Protein AF-A0A2A8S5X3-F1 (afdb_monomer_lite)

pLDDT: mean 80.09, std 14.75, range [42.84, 94.88]

Radius of gyration: 16.17 Å; chains: 1; bounding box: 40×36×35 Å

Foldseek 3Di:
DDPPPPPPPDPPDPDDDDQADDPDDPDDPVVVVVVVQVVQVVVVHGDDDDDDDDDPVVRVVSVVVVVVVVPD

Sequence (72 aa):
MVRKNFKMFVPRYRTISINGAVLDVDISHDEFVDELIEWVESKGWAFLGLTEEITEEEAKKILMDLFEDEEE

Secondary structure (DSSP, 8-state):
-----------S-------S---S-SS-HHHHHHHHHHHHHHTT-----------HHHHHHHHHHHHHTT--

Structure (mmCIF, N/CA/C/O backbone):
data_AF-A0A2A8S5X3-F1
#
_entry.id   AF-A0A2A8S5X3-F1
#
loop_
_atom_site.group_PDB
_atom_site.id
_atom_site.type_symbol
_atom_site.label_atom_id
_atom_site.label_alt_id
_atom_site.label_comp_id
_atom_site.label_asym_id
_atom_site.label_entity_id
_atom_site.label_seq_id
_atom_site.pdbx_PDB_ins_code
_atom_site.Cartn_x
_atom_site.Cartn_y
_atom_site.Cartn_z
_atom_site.occupancy
_atom_site.B_iso_or_equiv
_atom_site.auth_seq_id
_atom_site.auth_comp_id
_atom_site.auth_asym_id
_atom_site.auth_atom_id
_atom_site.pdbx_PDB_model_num
ATOM 1 N N . MET A 1 1 ? -9.444 -30.886 14.281 1.00 44.78 1 MET A N 1
ATOM 2 C CA . MET A 1 1 ? -8.619 -29.739 13.841 1.00 44.78 1 MET A CA 1
ATOM 3 C C . MET A 1 1 ? -8.598 -28.727 14.982 1.00 44.78 1 MET A C 1
ATOM 5 O O . MET A 1 1 ? -9.637 -28.162 15.296 1.00 44.78 1 MET A O 1
ATOM 9 N N . VAL A 1 2 ? -7.487 -28.614 15.713 1.00 42.84 2 VAL A N 1
ATOM 10 C CA . VAL A 1 2 ? -7.406 -27.782 16.928 1.00 42.84 2 VAL A CA 1
ATOM 11 C C . VAL A 1 2 ? -7.116 -26.343 16.503 1.00 42.84 2 VAL A C 1
ATOM 13 O O . VAL A 1 2 ? -6.070 -26.083 15.913 1.00 42.84 2 VAL A O 1
ATOM 16 N N . ARG A 1 3 ? -8.042 -25.411 16.765 1.00 55.66 3 ARG A N 1
ATOM 17 C CA . ARG A 1 3 ? -7.800 -23.973 16.575 1.00 55.66 3 ARG A CA 1
ATOM 18 C C . ARG A 1 3 ? -6.719 -23.545 17.570 1.00 55.66 3 ARG A C 1
ATOM 20 O O . ARG A 1 3 ? -6.977 -23.469 18.7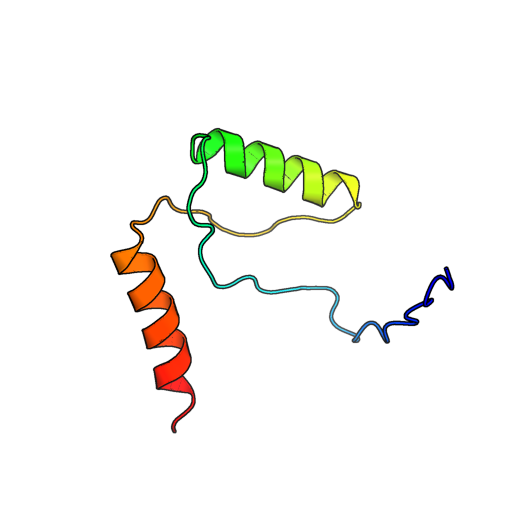68 1.00 55.66 3 ARG A O 1
ATOM 27 N N . LYS A 1 4 ? -5.495 -23.315 17.087 1.00 51.59 4 LYS A N 1
ATOM 28 C CA . LYS A 1 4 ? -4.434 -22.690 17.882 1.00 51.59 4 LYS A CA 1
ATOM 29 C C . LYS A 1 4 ? -4.837 -21.236 18.129 1.00 51.59 4 LYS A C 1
ATOM 31 O O . LYS A 1 4 ? -4.739 -20.407 17.233 1.00 51.59 4 LYS A O 1
ATOM 36 N N . ASN A 1 5 ? -5.308 -20.937 19.338 1.00 53.75 5 ASN A N 1
ATOM 37 C CA . ASN A 1 5 ? -5.434 -19.562 19.808 1.00 53.75 5 ASN A CA 1
ATOM 38 C C . ASN A 1 5 ? -4.024 -19.023 20.048 1.00 53.75 5 ASN A C 1
ATOM 40 O O . ASN A 1 5 ? -3.443 -19.226 21.116 1.00 53.75 5 ASN A O 1
ATOM 44 N N . PHE A 1 6 ? -3.466 -18.346 19.050 1.00 56.88 6 PHE A N 1
ATOM 45 C CA . PHE A 1 6 ? -2.300 -17.508 19.266 1.00 56.88 6 PHE A CA 1
ATOM 46 C C . PHE A 1 6 ? -2.743 -16.327 20.133 1.00 56.88 6 PHE A C 1
ATOM 48 O O . PHE A 1 6 ? -3.315 -15.357 19.645 1.00 56.88 6 PHE A O 1
ATOM 55 N N . LYS A 1 7 ? -2.493 -16.402 21.444 1.00 53.78 7 LYS A N 1
ATOM 56 C CA . LYS A 1 7 ? -2.363 -15.196 22.268 1.00 53.78 7 LYS A CA 1
ATOM 57 C C . LYS A 1 7 ? -1.081 -14.499 21.811 1.00 53.78 7 LYS A C 1
ATOM 59 O O . LYS A 1 7 ? -0.035 -14.665 22.429 1.00 53.78 7 LYS A O 1
ATOM 64 N N . MET A 1 8 ? -1.140 -13.799 20.679 1.00 59.78 8 MET A N 1
ATOM 65 C CA . MET A 1 8 ? -0.049 -12.923 20.275 1.00 59.78 8 MET A CA 1
ATOM 66 C C . MET A 1 8 ? 0.039 -11.812 21.314 1.00 59.78 8 MET A C 1
ATOM 68 O O . MET A 1 8 ? -0.912 -11.065 21.543 1.00 59.78 8 MET A O 1
ATOM 72 N N . PHE A 1 9 ? 1.177 -11.763 21.994 1.00 57.47 9 PHE A N 1
ATOM 73 C CA . PHE A 1 9 ? 1.592 -10.621 22.782 1.00 57.47 9 PHE A CA 1
ATOM 74 C C . PHE A 1 9 ? 1.659 -9.429 21.825 1.00 57.47 9 PHE A C 1
ATOM 76 O O . PHE A 1 9 ? 2.554 -9.375 20.990 1.00 57.47 9 PHE A O 1
ATOM 83 N N . VAL A 1 10 ? 0.673 -8.531 21.877 1.00 58.88 10 VAL A N 1
ATOM 84 C CA . VAL A 1 10 ? 0.690 -7.313 21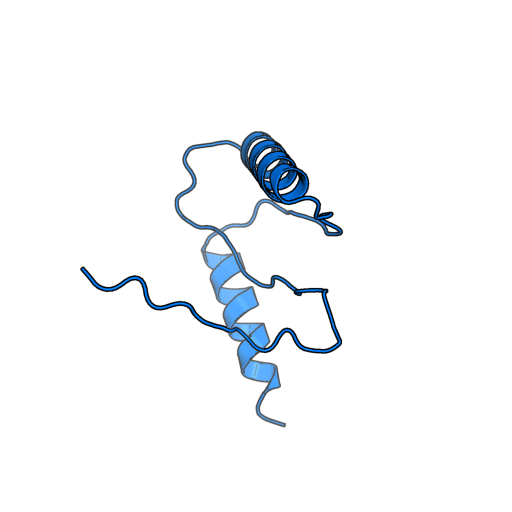.062 1.00 58.88 10 VAL A CA 1
ATOM 85 C C . VAL A 1 10 ? 1.724 -6.383 21.705 1.00 58.88 10 VAL A C 1
ATOM 87 O O . VAL A 1 10 ? 1.523 -5.995 22.862 1.00 58.88 10 VAL A O 1
ATOM 90 N N . PRO A 1 11 ? 2.840 -6.053 21.031 1.00 59.09 11 PRO A N 1
ATOM 91 C CA . PRO A 1 11 ? 3.807 -5.090 21.547 1.00 59.09 11 PRO A CA 1
ATOM 92 C C . PRO A 1 11 ? 3.121 -3.748 21.849 1.00 59.09 11 PRO A C 1
ATOM 94 O O . PRO A 1 11 ? 2.038 -3.458 21.342 1.00 59.09 11 PRO A O 1
ATOM 97 N N . ARG A 1 12 ? 3.748 -2.886 22.663 1.00 63.38 12 ARG A N 1
ATOM 98 C CA . ARG A 1 12 ? 3.205 -1.539 22.957 1.00 63.38 12 ARG A CA 1
ATOM 99 C C . ARG A 1 12 ? 2.951 -0.702 21.694 1.00 63.38 12 ARG A C 1
ATOM 101 O O . ARG A 1 12 ? 2.112 0.193 21.730 1.00 63.38 12 ARG A O 1
ATOM 108 N N . TYR A 1 13 ? 3.648 -1.006 20.603 1.00 68.56 13 TYR A N 1
ATOM 109 C CA . TYR A 1 13 ? 3.478 -0.362 19.308 1.00 68.56 13 TYR A CA 1
ATOM 110 C C . TYR A 1 13 ? 2.430 -1.116 18.482 1.00 68.56 13 TYR A C 1
ATOM 112 O O . TYR A 1 13 ? 2.554 -2.315 18.250 1.00 68.56 13 TYR A O 1
ATOM 120 N N . ARG A 1 14 ? 1.382 -0.398 18.061 1.00 79.19 14 ARG A N 1
ATOM 121 C CA . ARG A 1 14 ? 0.288 -0.904 17.209 1.00 79.19 14 ARG A CA 1
ATOM 122 C C . ARG A 1 14 ? 0.470 -0.544 15.729 1.00 79.19 14 ARG A C 1
ATOM 124 O O . ARG A 1 14 ? -0.467 -0.687 14.955 1.00 79.19 14 ARG A O 1
ATOM 131 N N . THR A 1 15 ? 1.650 -0.058 15.361 1.00 81.06 15 THR A N 1
ATOM 132 C CA . THR A 1 15 ? 1.978 0.389 14.006 1.00 81.06 15 THR A CA 1
ATOM 133 C C . THR A 1 15 ? 2.921 -0.619 13.369 1.00 81.06 15 THR A C 1
ATOM 135 O O . THR A 1 15 ? 3.904 -1.013 13.995 1.00 81.06 15 THR A O 1
ATOM 138 N N . ILE A 1 16 ? 2.615 -1.030 12.140 1.00 82.19 16 ILE A N 1
ATOM 139 C CA . ILE A 1 16 ? 3.425 -1.950 11.339 1.00 82.19 16 ILE A CA 1
ATOM 140 C C . ILE A 1 16 ? 3.955 -1.158 10.141 1.00 82.19 16 ILE A C 1
ATOM 142 O O . ILE A 1 16 ? 3.170 -0.524 9.441 1.00 82.19 16 ILE A O 1
ATOM 146 N N . SER A 1 17 ? 5.272 -1.177 9.931 1.00 83.69 17 SER A N 1
ATOM 147 C CA . SER A 1 17 ? 5.893 -0.685 8.697 1.00 83.69 17 SER A CA 1
ATOM 148 C C . SER A 1 17 ? 5.892 -1.817 7.671 1.00 83.69 17 SER A C 1
ATOM 150 O O . SER A 1 17 ? 6.223 -2.954 8.011 1.00 83.69 17 SER A O 1
ATOM 152 N N . ILE A 1 18 ? 5.472 -1.513 6.445 1.00 83.94 18 ILE A N 1
ATOM 153 C CA . ILE A 1 18 ? 5.438 -2.453 5.326 1.00 83.94 18 ILE A CA 1
ATOM 154 C C . ILE A 1 18 ? 6.500 -1.985 4.334 1.00 83.94 18 ILE A C 1
ATOM 156 O O . ILE A 1 18 ? 6.360 -0.907 3.768 1.00 83.94 18 ILE A O 1
ATOM 160 N N . ASN A 1 19 ? 7.548 -2.788 4.148 1.00 83.38 19 ASN A N 1
ATOM 161 C CA . ASN A 1 19 ? 8.579 -2.573 3.135 1.00 83.38 19 ASN A CA 1
ATOM 162 C C . ASN A 1 19 ? 8.608 -3.810 2.236 1.00 83.38 19 ASN A C 1
ATOM 164 O O . ASN A 1 19 ? 8.831 -4.919 2.725 1.00 83.38 19 ASN A O 1
ATOM 168 N N . GLY A 1 20 ? 8.326 -3.634 0.949 1.00 83.44 20 GLY A N 1
ATOM 169 C CA . GLY A 1 20 ? 8.282 -4.726 -0.017 1.00 83.44 20 GLY A CA 1
ATOM 170 C C . GLY A 1 20 ? 7.393 -4.407 -1.213 1.00 83.44 20 GLY A C 1
ATOM 171 O O . GLY A 1 20 ? 6.796 -3.336 -1.285 1.00 83.44 20 GLY A O 1
ATOM 172 N N . ALA A 1 21 ? 7.301 -5.365 -2.130 1.00 87.75 21 ALA A N 1
ATOM 173 C CA . ALA A 1 21 ? 6.475 -5.281 -3.326 1.00 87.75 21 ALA A CA 1
ATOM 174 C C . ALA A 1 21 ? 5.526 -6.480 -3.404 1.00 87.75 21 ALA A C 1
ATOM 176 O O . ALA A 1 21 ? 5.866 -7.580 -2.958 1.00 87.75 21 ALA A O 1
ATOM 177 N N . VAL A 1 22 ? 4.350 -6.268 -3.990 1.00 88.12 22 VAL A N 1
ATOM 178 C CA . VAL A 1 22 ? 3.429 -7.346 -4.360 1.00 88.12 22 VAL A CA 1
ATOM 179 C C . VAL A 1 22 ? 3.670 -7.662 -5.832 1.00 88.12 22 VAL A C 1
ATOM 181 O O . VAL A 1 22 ? 3.632 -6.766 -6.668 1.00 88.12 22 VAL A O 1
ATOM 184 N N . LEU A 1 23 ? 3.971 -8.923 -6.134 1.00 87.56 23 LEU A N 1
ATOM 185 C CA . LEU A 1 23 ? 4.268 -9.389 -7.489 1.00 87.56 23 LEU A CA 1
ATOM 186 C C . LEU A 1 23 ? 3.060 -10.125 -8.077 1.00 87.56 23 LEU A C 1
ATOM 188 O O . LEU A 1 23 ? 2.225 -10.632 -7.329 1.00 87.56 23 LEU A O 1
ATOM 192 N N . ASP A 1 24 ? 3.013 -10.205 -9.409 1.00 87.94 24 ASP A N 1
ATOM 193 C CA . ASP A 1 24 ? 2.010 -10.964 -10.172 1.00 87.94 24 ASP A CA 1
ATOM 194 C C . ASP A 1 24 ? 0.554 -10.545 -9.899 1.00 87.94 24 ASP A C 1
ATOM 196 O O . ASP A 1 24 ? -0.352 -11.376 -9.823 1.00 87.94 24 ASP A O 1
ATOM 200 N N . VAL A 1 25 ? 0.330 -9.239 -9.747 1.00 86.38 25 VAL A N 1
ATOM 201 C CA . VAL A 1 25 ? -1.000 -8.649 -9.564 1.00 86.38 25 VAL A CA 1
ATOM 202 C C . VAL A 1 25 ? -1.700 -8.536 -10.924 1.00 86.38 25 VAL A C 1
ATOM 204 O O . VAL A 1 25 ? -1.121 -8.032 -11.884 1.00 86.38 25 VAL A O 1
ATOM 207 N N . ASP A 1 26 ? -2.940 -9.020 -11.020 1.00 91.25 26 ASP A N 1
ATOM 208 C CA . ASP A 1 26 ? -3.762 -9.017 -12.241 1.00 91.25 26 ASP A CA 1
ATOM 209 C C . ASP A 1 26 ? -4.717 -7.813 -12.351 1.00 91.25 26 ASP A C 1
ATOM 211 O O . ASP A 1 26 ? -5.521 -7.734 -13.282 1.00 91.25 26 ASP A O 1
ATOM 215 N N . ILE A 1 27 ? -4.591 -6.865 -11.424 1.00 91.12 27 ILE A N 1
ATOM 216 C CA . ILE A 1 27 ? -5.351 -5.613 -11.339 1.00 91.12 27 ILE A CA 1
ATOM 217 C C . ILE A 1 27 ? -4.420 -4.401 -11.452 1.00 91.12 27 ILE A C 1
ATOM 219 O O . ILE A 1 27 ? -3.202 -4.516 -11.298 1.00 91.12 27 ILE A O 1
ATOM 223 N N . SER A 1 28 ? -4.985 -3.229 -11.741 1.00 90.38 28 SER A N 1
ATOM 224 C CA . SER A 1 28 ? -4.208 -1.986 -11.788 1.00 90.38 28 SER A CA 1
ATOM 225 C C . SER A 1 28 ? -3.741 -1.538 -10.398 1.00 90.38 28 SER A C 1
ATOM 227 O O . SER A 1 28 ? -4.312 -1.926 -9.377 1.00 90.38 28 SER A O 1
ATOM 229 N N . HIS A 1 29 ? -2.714 -0.682 -10.359 1.00 90.62 29 HIS A N 1
ATOM 230 C CA . HIS A 1 29 ? -2.220 -0.081 -9.118 1.00 90.62 29 HIS A CA 1
ATOM 231 C C . HIS A 1 29 ? -3.343 0.588 -8.306 1.00 90.62 29 HIS A C 1
ATOM 233 O O . HIS A 1 29 ? -3.451 0.354 -7.106 1.00 90.62 29 HIS A O 1
ATOM 239 N N . ASP A 1 30 ? -4.211 1.364 -8.957 1.00 91.19 30 ASP A N 1
ATOM 240 C CA . ASP A 1 30 ? -5.298 2.077 -8.276 1.00 91.19 30 ASP A CA 1
ATOM 241 C C . ASP A 1 30 ? -6.342 1.108 -7.693 1.00 91.19 30 ASP A C 1
ATOM 243 O O . ASP A 1 30 ? -6.730 1.254 -6.536 1.00 91.19 30 ASP A O 1
ATOM 247 N N . GLU A 1 31 ? -6.729 0.066 -8.442 1.00 93.12 31 GLU A N 1
ATOM 248 C CA . GLU A 1 31 ? -7.634 -0.983 -7.943 1.00 93.12 31 GLU A CA 1
ATOM 249 C C . GLU A 1 31 ? -7.039 -1.717 -6.736 1.00 93.12 31 GLU A C 1
ATOM 251 O O . GLU A 1 31 ? -7.732 -1.959 -5.747 1.00 93.12 31 GLU A O 1
ATOM 256 N N . PHE A 1 32 ? -5.741 -2.027 -6.779 1.00 92.62 32 PHE A N 1
ATOM 257 C CA . PHE A 1 32 ? -5.049 -2.652 -5.655 1.00 92.62 32 PHE A CA 1
ATOM 258 C C . PHE A 1 32 ? -5.060 -1.761 -4.409 1.00 92.62 32 PHE A C 1
ATOM 260 O O . PHE A 1 32 ? -5.289 -2.249 -3.301 1.00 92.62 32 PHE A O 1
ATOM 267 N N . VAL A 1 33 ? -4.808 -0.461 -4.572 1.00 91.56 33 VAL A N 1
ATOM 268 C CA . VAL A 1 33 ? -4.790 0.496 -3.459 1.00 91.56 33 VAL A CA 1
ATOM 269 C C . VAL A 1 33 ? -6.170 0.627 -2.830 1.00 91.56 33 VAL A C 1
ATOM 271 O O . VAL A 1 33 ? -6.274 0.598 -1.601 1.00 91.56 33 VAL A O 1
ATOM 274 N N . ASP A 1 34 ? -7.218 0.712 -3.645 1.00 93.25 34 ASP A N 1
ATOM 275 C CA . ASP A 1 34 ? -8.596 0.780 -3.163 1.00 93.25 34 ASP A CA 1
ATOM 276 C C . ASP A 1 34 ? -8.968 -0.483 -2.367 1.00 93.25 34 ASP A C 1
ATOM 278 O O . ASP A 1 34 ? -9.437 -0.381 -1.228 1.00 93.25 34 ASP A O 1
ATOM 282 N N . GLU A 1 35 ? -8.675 -1.677 -2.897 1.00 94.06 35 GLU A N 1
ATOM 283 C CA . GLU A 1 35 ? -8.927 -2.947 -2.200 1.00 94.06 35 GLU A CA 1
ATOM 284 C C . GLU A 1 35 ? -8.110 -3.083 -0.906 1.00 94.06 35 GLU A C 1
ATOM 286 O O . GLU A 1 35 ? -8.614 -3.561 0.120 1.00 94.06 35 GLU A O 1
ATOM 291 N N . LEU A 1 36 ? -6.847 -2.645 -0.923 1.00 92.12 36 LEU A N 1
ATOM 292 C CA . LEU A 1 36 ? -5.978 -2.651 0.250 1.00 92.12 36 LEU A CA 1
ATOM 293 C C . LEU A 1 36 ? -6.543 -1.744 1.347 1.00 92.12 36 LEU A C 1
ATOM 295 O O . LEU A 1 36 ? -6.623 -2.166 2.505 1.00 92.12 36 LEU A O 1
ATOM 299 N N . ILE A 1 37 ? -6.940 -0.517 1.002 1.00 92.38 37 ILE A N 1
ATOM 300 C CA . ILE A 1 37 ? -7.521 0.438 1.950 1.00 92.38 37 ILE A CA 1
ATOM 301 C C . ILE A 1 37 ? -8.825 -0.121 2.520 1.00 92.38 37 ILE A C 1
ATOM 303 O O . ILE A 1 37 ? -8.969 -0.162 3.744 1.00 92.38 37 ILE A O 1
ATOM 307 N N . GLU A 1 38 ? -9.728 -0.629 1.677 1.00 94.88 38 GLU A N 1
ATOM 308 C CA . GLU A 1 38 ? -10.994 -1.213 2.130 1.00 94.88 38 GLU A CA 1
ATOM 309 C C . GLU A 1 38 ? -10.754 -2.379 3.100 1.00 94.88 38 GLU A C 1
ATOM 311 O O . GLU A 1 38 ? -11.372 -2.465 4.170 1.00 94.88 38 GLU A O 1
ATOM 316 N N . TRP A 1 39 ? -9.799 -3.260 2.786 1.00 94.38 39 TRP A N 1
ATOM 317 C CA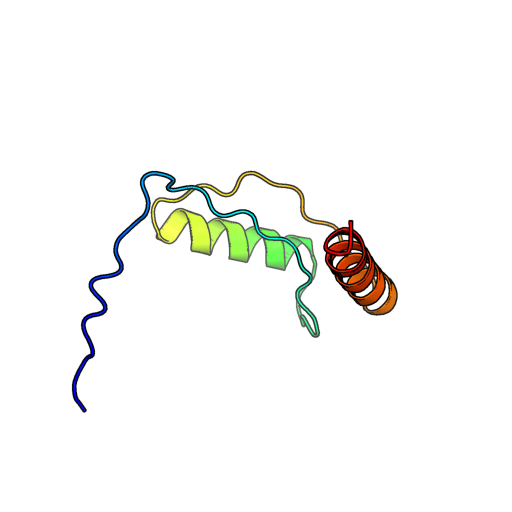 . TRP A 1 39 ? -9.432 -4.356 3.674 1.00 94.38 39 TRP A CA 1
ATOM 318 C C . TRP A 1 39 ? -8.886 -3.854 5.017 1.00 94.38 39 TRP A C 1
ATOM 320 O O . TRP A 1 39 ? -9.313 -4.362 6.062 1.00 94.38 39 TRP A O 1
ATOM 330 N N . VAL A 1 40 ? -7.988 -2.861 5.024 1.00 92.88 40 VAL A N 1
ATOM 331 C CA . VAL A 1 40 ? -7.414 -2.275 6.251 1.00 92.88 40 VAL A CA 1
ATOM 332 C C . VAL A 1 40 ? -8.506 -1.625 7.108 1.00 92.88 40 VAL A C 1
ATOM 334 O O . VAL A 1 40 ? -8.601 -1.895 8.313 1.00 92.88 40 VAL A O 1
ATOM 337 N N . GLU A 1 41 ? -9.375 -0.823 6.499 1.00 92.75 41 GLU A N 1
ATOM 338 C CA . GLU A 1 41 ? -10.475 -0.146 7.187 1.00 92.75 41 GLU A CA 1
ATOM 339 C C . GLU A 1 41 ? -11.517 -1.136 7.723 1.00 92.75 41 GLU A C 1
ATOM 341 O O . GLU A 1 41 ? -12.021 -0.955 8.836 1.00 92.75 41 GLU A O 1
ATOM 346 N N . SER A 1 42 ? -11.762 -2.256 7.028 1.00 94.38 42 SER A N 1
ATOM 347 C CA . SER A 1 42 ? -12.648 -3.332 7.508 1.00 94.38 42 SER A CA 1
ATOM 348 C C . SER A 1 42 ? -12.200 -3.940 8.848 1.00 94.38 42 SER A C 1
ATOM 350 O O . SER A 1 42 ? -12.994 -4.563 9.561 1.00 94.38 42 SER A O 1
ATOM 352 N N . LYS A 1 43 ? -10.920 -3.772 9.213 1.00 92.38 43 LYS A N 1
ATOM 353 C CA . LYS A 1 43 ? -10.343 -4.210 10.494 1.00 92.38 43 LYS A CA 1
ATOM 354 C C . LYS A 1 43 ? -10.331 -3.113 11.560 1.00 92.38 43 LYS A C 1
ATOM 356 O O . LYS A 1 43 ? -9.908 -3.377 12.688 1.00 92.38 43 LYS A O 1
ATOM 361 N N . GLY A 1 44 ? -10.812 -1.913 11.235 1.00 91.38 44 GLY A N 1
ATOM 362 C CA . GLY A 1 44 ? -10.748 -0.734 12.097 1.00 91.38 44 GLY A CA 1
ATOM 363 C C . GLY A 1 44 ? -9.336 -0.156 12.211 1.00 91.38 44 GLY A C 1
ATOM 364 O O . GLY A 1 44 ? -8.998 0.441 13.236 1.00 91.38 44 GLY A O 1
ATOM 365 N N . TRP A 1 45 ? -8.493 -0.392 11.207 1.00 92.94 45 TRP A N 1
ATOM 366 C CA . TRP A 1 45 ? -7.145 0.161 11.110 1.00 92.94 45 TRP A CA 1
ATOM 367 C C . TRP A 1 45 ? -7.119 1.309 10.102 1.00 92.94 45 TRP A C 1
ATOM 369 O O . TRP A 1 45 ? -8.101 1.560 9.412 1.00 92.94 45 TRP A O 1
ATOM 379 N N . ALA A 1 46 ? -5.990 2.007 10.031 1.00 88.88 46 ALA A N 1
ATOM 380 C CA . ALA A 1 46 ? -5.755 3.045 9.040 1.00 88.88 46 ALA A CA 1
ATOM 381 C C . ALA A 1 46 ? -4.433 2.762 8.330 1.00 88.88 46 ALA A C 1
ATOM 383 O O . ALA A 1 46 ? -3.435 2.444 8.985 1.00 88.88 46 ALA A O 1
ATOM 384 N N . PHE A 1 47 ? -4.436 2.887 7.006 1.00 88.06 47 PHE A N 1
ATOM 385 C CA . PHE A 1 47 ? -3.225 2.838 6.203 1.00 88.06 47 PHE A CA 1
ATOM 386 C C . PHE A 1 47 ? -2.683 4.261 6.040 1.00 88.06 47 PHE A C 1
ATOM 388 O O . PHE A 1 47 ? -3.397 5.158 5.599 1.00 88.06 47 PHE A O 1
ATOM 395 N N . LEU A 1 48 ? -1.430 4.478 6.440 1.00 84.94 48 LEU A N 1
ATOM 396 C CA . LEU A 1 48 ? -0.722 5.744 6.267 1.00 84.94 48 LEU A CA 1
ATOM 397 C C . LEU A 1 48 ? 0.573 5.448 5.515 1.00 84.94 48 LEU A C 1
ATOM 399 O O . LEU A 1 48 ? 1.539 4.978 6.116 1.00 84.94 48 LEU A O 1
ATOM 403 N N . GLY A 1 49 ? 0.579 5.700 4.210 1.00 82.25 49 GLY A N 1
ATOM 404 C CA . GLY A 1 49 ? 1.711 5.383 3.349 1.00 82.25 49 GLY A CA 1
ATOM 405 C C . GLY A 1 49 ? 1.520 5.874 1.921 1.00 82.25 49 GLY A C 1
ATOM 406 O O . GLY A 1 49 ? 0.505 6.487 1.590 1.00 82.25 49 GLY A O 1
ATOM 407 N N . LEU A 1 50 ? 2.525 5.598 1.098 1.00 81.62 50 LEU A N 1
ATOM 408 C CA . LEU A 1 50 ? 2.496 5.786 -0.346 1.00 81.62 50 LEU A CA 1
ATOM 409 C C . LEU A 1 50 ? 2.686 4.420 -0.999 1.00 81.62 50 LEU A C 1
ATOM 411 O O . LEU A 1 50 ? 3.385 3.561 -0.464 1.00 81.62 50 LEU A O 1
ATOM 415 N N . THR A 1 51 ? 2.031 4.241 -2.134 1.00 86.88 51 THR A N 1
ATOM 416 C CA . THR A 1 51 ? 2.174 3.073 -3.001 1.00 86.88 51 THR A CA 1
ATOM 417 C C . THR A 1 51 ? 2.619 3.594 -4.358 1.00 86.88 51 THR A C 1
ATOM 419 O O . THR A 1 51 ? 2.230 4.697 -4.751 1.00 86.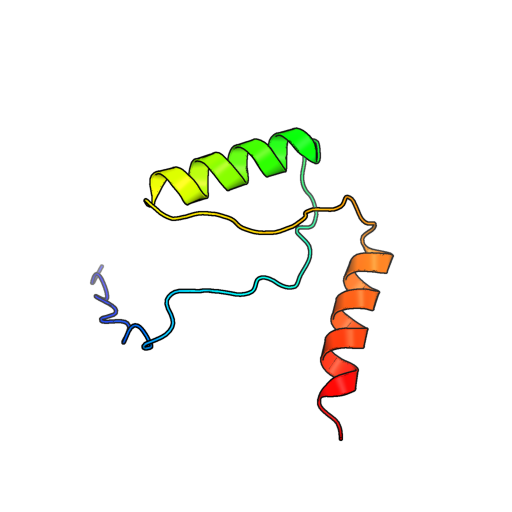88 51 THR A O 1
ATOM 422 N N . GLU A 1 52 ? 3.514 2.859 -5.004 1.00 86.44 52 GLU A N 1
ATOM 423 C CA . GLU A 1 52 ? 4.066 3.206 -6.306 1.00 86.44 52 GLU A CA 1
ATOM 424 C C . GLU A 1 52 ? 4.104 1.941 -7.161 1.00 86.44 52 GLU A C 1
ATOM 426 O O . GLU A 1 52 ? 4.42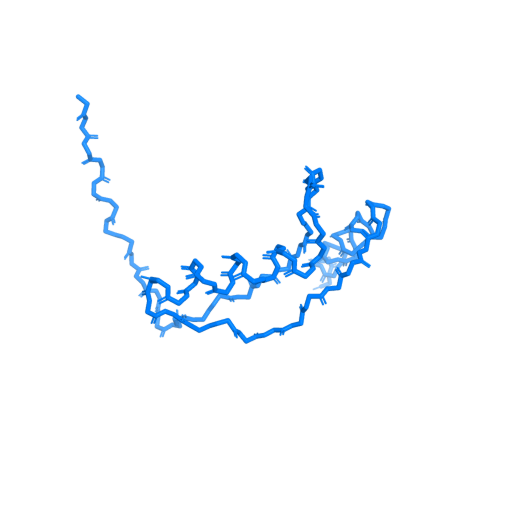1 0.854 -6.667 1.00 86.44 52 GLU A O 1
ATOM 431 N N . GLU A 1 53 ? 3.766 2.085 -8.439 1.00 86.50 53 GLU A N 1
ATOM 432 C CA . GLU A 1 53 ? 3.945 1.025 -9.421 1.00 86.50 53 GLU A CA 1
ATOM 433 C C . GLU A 1 53 ? 5.430 0.925 -9.777 1.00 86.50 53 GLU A C 1
ATOM 435 O O . GLU A 1 53 ? 6.018 1.870 -10.300 1.00 86.50 53 GLU A O 1
ATOM 440 N N . ILE A 1 54 ? 6.025 -0.230 -9.490 1.00 89.19 54 ILE A N 1
ATOM 441 C CA . ILE A 1 54 ? 7.437 -0.510 -9.748 1.00 89.19 54 ILE A CA 1
ATOM 442 C C . ILE A 1 54 ? 7.586 -1.823 -10.509 1.00 89.19 54 ILE A C 1
ATOM 444 O O . ILE A 1 54 ? 6.735 -2.713 -10.443 1.00 89.19 54 ILE A O 1
ATOM 448 N N . THR A 1 55 ? 8.700 -1.970 -11.213 1.00 89.12 55 THR A N 1
ATOM 449 C CA . THR A 1 55 ? 9.053 -3.222 -11.883 1.00 89.12 55 THR A CA 1
ATOM 450 C C . THR A 1 55 ? 9.565 -4.274 -10.895 1.00 89.12 55 THR A C 1
ATOM 452 O O . THR A 1 55 ? 10.022 -3.972 -9.791 1.00 89.12 55 THR A O 1
ATOM 455 N N . GLU A 1 56 ? 9.557 -5.544 -11.308 1.00 88.88 56 GLU A N 1
ATOM 456 C CA . GLU A 1 56 ? 10.137 -6.639 -10.516 1.00 88.88 56 GLU A CA 1
ATOM 457 C C . GLU A 1 56 ? 11.639 -6.421 -10.240 1.00 88.88 56 GLU A C 1
ATOM 459 O O . GLU A 1 56 ? 12.147 -6.771 -9.173 1.00 88.88 56 GLU A O 1
ATOM 464 N N . GLU A 1 57 ? 12.361 -5.837 -11.197 1.00 88.38 57 GLU A N 1
ATOM 465 C CA . GLU A 1 57 ? 13.790 -5.536 -11.079 1.00 88.38 57 GLU A CA 1
ATOM 466 C C . GLU A 1 57 ? 14.045 -4.477 -10.000 1.00 88.38 57 GLU A C 1
ATOM 468 O O . GLU A 1 57 ? 14.928 -4.650 -9.157 1.00 88.38 57 GLU A O 1
ATOM 473 N N . GLU A 1 58 ? 13.227 -3.424 -9.974 1.00 88.25 58 GLU A N 1
ATOM 474 C CA . GLU A 1 58 ? 13.264 -2.388 -8.939 1.00 88.25 58 GLU A CA 1
ATOM 475 C C . GLU A 1 58 ? 12.877 -2.948 -7.570 1.00 88.25 58 GLU A C 1
ATOM 477 O O . GLU A 1 58 ? 13.572 -2.689 -6.590 1.00 88.25 58 GLU A O 1
ATOM 482 N N . ALA A 1 59 ? 11.840 -3.786 -7.498 1.00 87.88 59 ALA A N 1
ATOM 483 C CA . ALA A 1 59 ? 11.433 -4.446 -6.259 1.00 87.88 59 ALA A CA 1
ATOM 484 C C . ALA A 1 59 ? 12.556 -5.306 -5.660 1.00 87.88 59 ALA A C 1
ATOM 486 O O . ALA A 1 59 ? 12.816 -5.252 -4.455 1.00 87.88 59 ALA A O 1
ATOM 487 N N . LYS A 1 60 ? 13.253 -6.081 -6.502 1.00 86.94 60 LYS A N 1
ATOM 488 C CA . LYS A 1 60 ? 14.415 -6.877 -6.083 1.00 86.94 60 LYS A CA 1
ATOM 489 C C . LYS A 1 60 ? 15.540 -5.992 -5.580 1.00 86.94 60 LYS A C 1
ATOM 491 O O . LYS A 1 60 ? 16.128 -6.316 -4.554 1.00 86.94 60 LYS A O 1
ATOM 496 N N . LYS A 1 61 ? 15.819 -4.891 -6.278 1.00 87.56 61 LYS A N 1
ATOM 497 C CA . LYS A 1 61 ? 16.853 -3.944 -5.872 1.00 87.56 61 LYS A CA 1
ATOM 498 C C . LYS A 1 61 ? 16.537 -3.315 -4.516 1.00 87.56 61 LYS A C 1
ATOM 500 O O . LYS A 1 61 ? 17.378 -3.371 -3.637 1.00 87.56 61 LYS A O 1
ATOM 505 N N . ILE A 1 62 ? 15.318 -2.812 -4.315 1.00 86.06 62 ILE A N 1
ATOM 506 C CA . ILE A 1 62 ? 14.886 -2.228 -3.033 1.00 86.06 62 ILE A CA 1
ATOM 507 C C . ILE A 1 62 ? 15.032 -3.243 -1.897 1.00 86.06 62 ILE A C 1
ATOM 509 O O . ILE A 1 62 ? 15.510 -2.902 -0.819 1.00 86.06 62 ILE A O 1
ATOM 513 N N . LEU A 1 63 ? 14.639 -4.499 -2.130 1.00 84.94 63 LEU A N 1
ATOM 514 C CA . LEU A 1 63 ? 14.823 -5.559 -1.143 1.00 84.94 63 LEU A CA 1
ATOM 515 C C . LEU A 1 63 ? 16.303 -5.836 -0.863 1.00 84.94 63 LEU A C 1
ATOM 517 O O . LEU A 1 63 ? 16.655 -5.982 0.299 1.00 84.94 63 LEU A O 1
ATOM 521 N N . MET A 1 64 ? 17.155 -5.910 -1.887 1.00 85.44 64 MET A N 1
ATOM 522 C CA . MET A 1 64 ? 18.599 -6.110 -1.712 1.00 85.44 64 MET A CA 1
ATOM 523 C C . MET A 1 64 ? 19.239 -4.958 -0.931 1.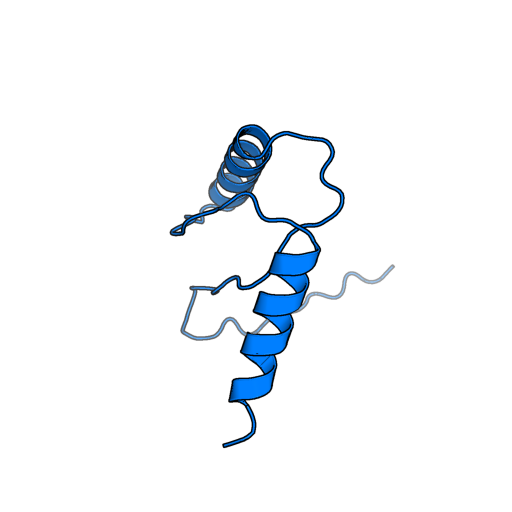00 85.44 64 MET A C 1
ATOM 525 O O . MET A 1 64 ? 19.910 -5.225 0.060 1.00 85.44 64 MET A O 1
ATOM 529 N N . ASP A 1 65 ? 18.951 -3.711 -1.311 1.00 84.44 65 ASP A N 1
ATOM 530 C CA . ASP A 1 65 ? 19.454 -2.506 -0.642 1.00 84.44 65 ASP A CA 1
ATOM 531 C C . ASP A 1 65 ? 19.054 -2.499 0.852 1.00 84.44 65 ASP A C 1
ATOM 533 O O . ASP A 1 65 ? 19.868 -2.188 1.715 1.00 84.44 65 ASP A O 1
ATOM 537 N N . LEU A 1 66 ? 17.827 -2.930 1.186 1.00 80.56 66 LEU A N 1
ATOM 538 C CA . LEU A 1 66 ? 17.368 -3.053 2.579 1.00 80.56 66 LEU A CA 1
ATOM 539 C C . LEU A 1 66 ? 18.154 -4.082 3.409 1.00 80.56 66 LEU A C 1
ATOM 541 O O . LEU A 1 66 ? 18.208 -3.943 4.629 1.00 80.56 66 LEU A O 1
ATOM 545 N N . PHE A 1 67 ? 18.710 -5.124 2.785 1.00 77.19 67 PHE A N 1
ATOM 546 C CA . PHE A 1 67 ? 19.509 -6.140 3.479 1.00 77.19 67 PHE A CA 1
ATOM 547 C C . PHE A 1 67 ? 21.001 -5.788 3.541 1.00 77.19 67 PHE A C 1
ATOM 549 O O . PHE A 1 67 ? 21.692 -6.292 4.423 1.00 77.19 67 PHE A O 1
ATOM 556 N N . GLU A 1 68 ? 21.506 -4.940 2.640 1.00 72.69 68 GLU A N 1
ATOM 557 C CA . GLU A 1 68 ? 22.909 -4.500 2.649 1.00 72.69 68 GLU A CA 1
ATOM 558 C C . GLU A 1 68 ? 23.227 -3.567 3.835 1.00 72.69 68 GLU A C 1
ATOM 560 O O . GLU A 1 68 ? 24.344 -3.594 4.348 1.00 72.69 68 GLU A O 1
ATOM 565 N N . ASP A 1 69 ? 22.239 -2.825 4.348 1.00 58.56 69 ASP A N 1
ATOM 566 C CA . ASP A 1 69 ? 22.397 -1.924 5.503 1.00 58.56 69 ASP A CA 1
ATOM 567 C C . ASP A 1 69 ? 22.439 -2.641 6.881 1.00 58.56 69 ASP A C 1
ATOM 569 O O . ASP A 1 69 ? 22.641 -1.986 7.905 1.00 58.56 69 ASP A O 1
ATOM 573 N N . GLU A 1 70 ? 22.270 -3.972 6.960 1.00 57.00 70 GLU A N 1
ATOM 574 C CA . GLU A 1 70 ? 22.396 -4.730 8.227 1.00 57.00 70 GLU A CA 1
ATOM 575 C C . GLU A 1 70 ? 23.841 -5.198 8.546 1.00 57.00 70 GLU A C 1
ATOM 577 O O . GLU A 1 70 ? 24.056 -5.827 9.586 1.00 57.00 70 GLU A O 1
ATOM 582 N N . GLU A 1 71 ? 24.844 -4.889 7.705 1.00 54.31 71 GLU A N 1
ATOM 583 C CA . GLU A 1 71 ? 26.253 -5.312 7.885 1.00 54.31 71 GLU A CA 1
ATOM 584 C C . GLU A 1 71 ? 27.225 -4.257 8.490 1.00 54.31 71 GLU A C 1
ATOM 586 O O . GLU A 1 71 ? 28.440 -4.476 8.447 1.00 54.31 71 GLU A O 1
ATOM 591 N N . GLU A 1 72 ? 26.753 -3.161 9.113 1.00 43.12 72 GLU A N 1
ATOM 592 C CA . GLU A 1 72 ? 27.610 -2.194 9.862 1.00 43.12 72 GLU A CA 1
ATOM 593 C C . GLU A 1 72 ? 27.476 -2.240 11.399 1.00 43.12 72 GLU A C 1
ATOM 595 O O . GLU A 1 72 ? 26.354 -2.089 11.940 1.00 43.12 72 GLU A O 1
#